Protein AF-A0A920KM04-F1 (afdb_monomer)

pLDDT: mean 94.31, std 10.24, range [40.34, 98.38]

Secondary structure (DSSP, 8-state):
-----PPP---S---B-TTT--BTTT---HHHHHHHH-TT--HHHHHHHHHHHHHH--HHHHHHHHHHHHHHHHHSS-HHHHHHHT-

Sequence (87 aa):
MLMEKIISPCISICKTDPSTGYCYGCARTSEEKAIWKDENTTNEWKINNISELKNRLSGWQLSSFEESYDFKIKNGISLAKHKMMNK

Radius of gyration: 13.14 Å; Cα contacts (8 Å, |Δi|>4): 83; chains: 1; bounding box: 32×34×36 Å

Solvent-accessible surface area (backbone atoms only — not comparable to full-atom values): 5124 Å² total; per-residue (Å²): 130,86,77,76,78,83,76,74,69,71,30,82,48,87,49,67,39,88,88,79,47,27,19,69,35,45,41,47,37,71,64,57,55,49,49,70,68,40,88,84,55,52,70,67,58,54,52,53,48,55,54,50,29,54,72,72,39,55,72,71,48,34,55,53,33,50,56,22,42,55,41,18,72,75,67,77,45,21,47,56,56,52,55,67,76,75,107

Foldseek 3Di:
DPPDDQDDLDQVQADADPVQQAGLQQGDHPVVVVLVPDPPNDPVNSVVSSVVSLVSDDDPSNVQSVVQSVVCVVPVHGPVVVVVVVD

Mean predicted aligned error: 3.37 Å

Structure (mmCIF, N/CA/C/O backbone):
data_AF-A0A920KM04-F1
#
_entry.id   AF-A0A920KM04-F1
#
loop_
_atom_site.group_PDB
_atom_site.id
_atom_site.type_symbol
_atom_site.label_atom_id
_atom_site.label_alt_id
_atom_site.label_comp_id
_atom_site.label_asym_id
_atom_site.label_entity_id
_atom_site.label_seq_id
_atom_site.pdbx_PDB_ins_code
_atom_site.Cartn_x
_atom_site.Cartn_y
_atom_site.Cartn_z
_atom_site.occupancy
_atom_site.B_iso_or_equiv
_atom_site.auth_seq_id
_atom_site.auth_comp_id
_atom_site.auth_asym_id
_atom_site.auth_atom_id
_atom_site.pdbx_PDB_model_num
ATOM 1 N N . MET A 1 1 ? -12.059 8.534 22.590 1.00 40.34 1 MET A N 1
ATOM 2 C CA . MET A 1 1 ? -10.741 8.560 21.920 1.00 40.34 1 MET A CA 1
ATOM 3 C C . MET A 1 1 ? -10.987 8.717 20.434 1.00 40.34 1 MET A C 1
ATOM 5 O O . MET A 1 1 ? -11.755 7.936 19.890 1.00 40.34 1 MET A O 1
ATOM 9 N N . LEU A 1 2 ? -10.430 9.748 19.800 1.00 47.19 2 LEU A N 1
ATOM 10 C CA . LEU A 1 2 ? -10.476 9.876 18.344 1.00 47.19 2 LEU A CA 1
ATOM 11 C C . LEU A 1 2 ? -9.649 8.723 17.763 1.00 47.19 2 LEU A C 1
ATOM 13 O O . LEU A 1 2 ? -8.441 8.682 17.966 1.00 47.19 2 LEU A O 1
ATOM 17 N N . MET A 1 3 ? -10.294 7.758 17.103 1.00 54.03 3 MET A N 1
ATOM 18 C CA . MET A 1 3 ? -9.579 6.814 16.244 1.00 54.03 3 MET A CA 1
ATOM 19 C C . MET A 1 3 ? -8.934 7.641 15.135 1.00 54.03 3 MET A C 1
ATOM 21 O O . MET A 1 3 ? -9.637 8.177 14.277 1.00 54.03 3 MET A O 1
ATOM 25 N N . GLU A 1 4 ? -7.612 7.785 15.172 1.00 71.06 4 GLU A N 1
ATOM 26 C CA . GLU A 1 4 ? -6.880 8.383 14.064 1.00 71.06 4 GLU A CA 1
ATOM 27 C C . GLU A 1 4 ? -7.225 7.623 12.779 1.00 71.06 4 GLU A C 1
ATOM 29 O O . GLU A 1 4 ? -7.227 6.389 12.718 1.00 71.06 4 GLU A O 1
ATOM 34 N N . LYS A 1 5 ? -7.599 8.372 11.743 1.00 84.75 5 LYS A N 1
ATOM 35 C CA . LYS A 1 5 ? -7.978 7.802 10.455 1.00 84.75 5 LYS A CA 1
ATOM 36 C C . LYS A 1 5 ? -6.746 7.152 9.824 1.00 84.75 5 LYS A C 1
ATOM 38 O O . LYS A 1 5 ? -5.808 7.854 9.457 1.00 84.75 5 LYS A O 1
ATOM 43 N N . ILE A 1 6 ? -6.773 5.830 9.639 1.00 94.69 6 ILE A N 1
ATOM 44 C CA . ILE A 1 6 ? -5.680 5.095 8.987 1.00 94.69 6 ILE A CA 1
ATOM 45 C C . ILE A 1 6 ? -5.489 5.611 7.553 1.00 94.69 6 ILE A C 1
ATOM 47 O O . ILE A 1 6 ? -6.402 5.559 6.720 1.00 94.69 6 ILE A O 1
ATOM 51 N N . ILE A 1 7 ? -4.295 6.132 7.265 1.00 96.19 7 ILE A N 1
ATOM 52 C CA . ILE A 1 7 ? -3.957 6.715 5.964 1.00 96.19 7 ILE A CA 1
ATOM 53 C C . ILE A 1 7 ? -3.810 5.605 4.921 1.00 96.19 7 ILE A C 1
ATOM 55 O O . ILE A 1 7 ? -3.227 4.557 5.164 1.00 96.19 7 ILE A O 1
ATOM 59 N N . SER A 1 8 ? -4.346 5.826 3.718 1.00 96.81 8 SER A N 1
ATOM 60 C CA . SER A 1 8 ? -4.225 4.840 2.640 1.00 96.81 8 SER A CA 1
ATOM 61 C C . SER A 1 8 ? -2.766 4.665 2.190 1.00 96.81 8 SER A C 1
ATOM 63 O O . SER A 1 8 ? -2.147 5.681 1.847 1.00 96.81 8 SER A O 1
ATOM 65 N N . PRO A 1 9 ? -2.261 3.424 2.020 1.00 97.44 9 PRO A N 1
ATOM 66 C CA . PRO A 1 9 ? -0.897 3.146 1.553 1.00 97.44 9 PRO A CA 1
ATOM 67 C C . PRO A 1 9 ? -0.687 3.443 0.057 1.00 97.44 9 PRO A C 1
ATOM 69 O O . PRO A 1 9 ? 0.370 3.183 -0.503 1.00 97.44 9 PRO A O 1
ATOM 72 N N . CYS A 1 10 ? -1.679 3.988 -0.657 1.00 97.81 10 CYS A N 1
ATOM 73 C CA . CYS A 1 10 ? -1.473 4.412 -2.043 1.00 97.81 10 CYS A CA 1
ATOM 74 C C . CYS A 1 10 ? -0.471 5.577 -2.133 1.00 97.81 10 CYS A C 1
ATOM 76 O O . CYS A 1 10 ? -0.769 6.672 -1.643 1.00 97.81 10 CYS A O 1
ATOM 78 N N . ILE A 1 11 ? 0.645 5.377 -2.836 1.00 97.69 11 ILE A N 1
ATOM 79 C CA . ILE A 1 11 ? 1.682 6.399 -3.066 1.00 97.69 11 ILE A CA 1
ATOM 80 C C . ILE A 1 11 ? 1.561 7.121 -4.424 1.00 97.69 11 ILE A C 1
ATOM 82 O O . ILE A 1 11 ? 2.496 7.771 -4.877 1.00 97.69 11 ILE A O 1
ATOM 86 N N . SER A 1 12 ? 0.408 7.012 -5.091 1.00 96.62 12 SER A N 1
ATOM 87 C CA . SER A 1 12 ? 0.143 7.589 -6.428 1.00 96.62 12 SER A CA 1
ATOM 88 C C . SER A 1 12 ? 1.066 7.087 -7.550 1.00 96.62 12 SER A C 1
ATOM 90 O O . SER A 1 12 ? 1.122 7.687 -8.618 1.00 96.62 12 SER A O 1
ATOM 92 N N . ILE A 1 13 ? 1.740 5.956 -7.334 1.00 95.12 13 ILE A N 1
ATOM 93 C CA . ILE A 1 13 ? 2.437 5.176 -8.359 1.00 95.12 13 ILE A CA 1
ATOM 94 C C . ILE A 1 13 ? 1.644 3.880 -8.515 1.00 95.12 13 ILE A C 1
ATOM 96 O O . ILE A 1 13 ? 1.606 3.060 -7.597 1.00 95.12 13 ILE A O 1
ATOM 100 N N . CYS A 1 14 ? 0.942 3.724 -9.638 1.00 94.12 14 CYS A N 1
ATOM 101 C CA . CYS A 1 14 ? 0.030 2.603 -9.849 1.00 94.12 14 CYS A CA 1
ATOM 102 C C . CYS A 1 14 ? 0.352 1.877 -11.151 1.00 94.12 14 CYS A C 1
ATOM 104 O O . CYS A 1 14 ? -0.011 2.324 -12.235 1.00 94.12 14 CYS A O 1
ATOM 106 N N . LYS A 1 15 ? 1.005 0.727 -11.016 1.00 95.56 15 LYS A N 1
ATOM 107 C CA . LYS A 1 15 ? 1.203 -0.245 -12.087 1.00 95.56 15 LYS A CA 1
ATOM 108 C C . LYS A 1 15 ? 1.129 -1.628 -11.455 1.00 95.56 15 LYS A C 1
ATOM 110 O O . LYS A 1 15 ? 1.768 -1.841 -10.430 1.00 95.56 15 LYS A O 1
ATOM 115 N N . THR A 1 16 ? 0.323 -2.520 -12.013 1.00 96.25 16 THR A N 1
ATOM 116 C CA . THR A 1 16 ? 0.145 -3.877 -11.484 1.00 96.25 16 THR A CA 1
ATOM 117 C C 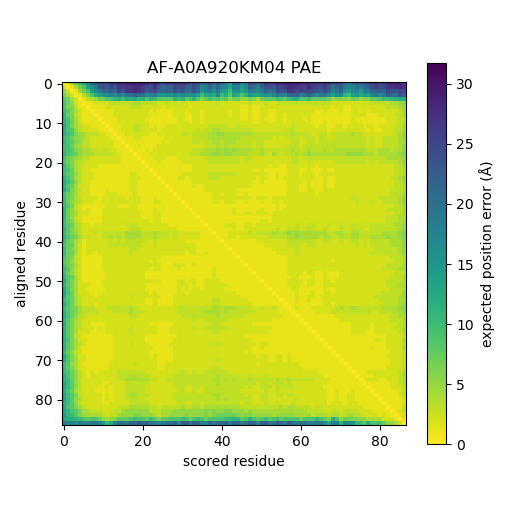. THR A 1 16 ? 1.083 -4.830 -12.210 1.00 96.25 16 THR A C 1
ATOM 119 O O . THR A 1 16 ? 1.194 -4.766 -13.434 1.00 96.25 16 THR A O 1
ATOM 122 N N . ASP A 1 17 ? 1.760 -5.685 -11.456 1.00 95.56 17 ASP A N 1
ATOM 123 C CA . ASP A 1 17 ? 2.504 -6.819 -11.986 1.00 95.56 17 ASP A CA 1
ATOM 124 C C . ASP A 1 17 ? 1.514 -7.910 -12.438 1.00 95.56 17 ASP A C 1
ATOM 126 O O . ASP A 1 17 ? 0.744 -8.401 -11.608 1.00 95.56 17 ASP A O 1
ATOM 130 N N . PRO A 1 18 ? 1.489 -8.298 -13.727 1.00 96.00 18 PRO A N 1
ATOM 131 C CA . PRO A 1 18 ? 0.565 -9.316 -14.223 1.00 96.00 18 PRO A CA 1
ATOM 132 C C . PRO A 1 18 ? 0.857 -10.726 -13.691 1.00 96.00 18 PRO A C 1
ATOM 134 O O . PRO A 1 18 ? -0.026 -11.574 -13.755 1.00 96.00 18 PRO A O 1
ATOM 137 N N . SER A 1 19 ? 2.066 -10.992 -13.186 1.00 96.56 19 SER A N 1
ATOM 138 C CA . SER A 1 19 ? 2.438 -12.314 -12.670 1.00 96.56 19 SER A CA 1
ATOM 139 C C . SER A 1 19 ? 1.958 -12.543 -11.235 1.00 96.56 19 SER A C 1
ATOM 141 O O . SER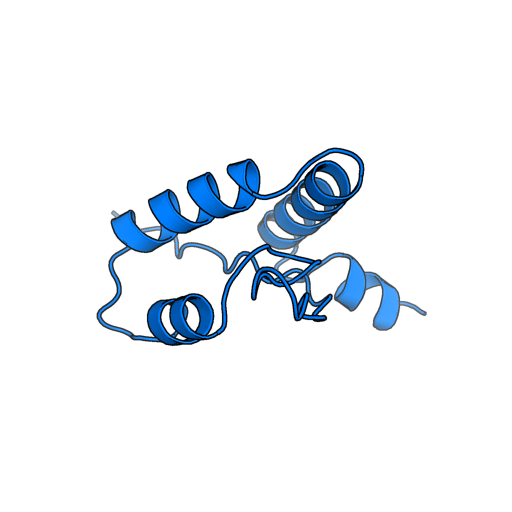 A 1 19 ? 1.473 -13.623 -10.911 1.00 96.56 19 SER A O 1
ATOM 143 N N . THR A 1 20 ? 2.054 -11.517 -10.385 1.00 96.00 20 THR A N 1
ATOM 144 C CA . THR A 1 20 ? 1.707 -11.600 -8.956 1.00 96.00 20 THR A CA 1
ATOM 145 C C . THR A 1 20 ? 0.362 -10.959 -8.618 1.00 96.00 20 THR A C 1
ATOM 147 O O . THR A 1 20 ? -0.212 -11.246 -7.572 1.00 96.00 20 THR A O 1
ATOM 150 N N . GLY A 1 21 ? -0.142 -10.060 -9.468 1.00 96.88 21 GLY A N 1
ATOM 151 C CA . GLY A 1 21 ? -1.322 -9.242 -9.184 1.00 96.88 21 GLY A CA 1
ATOM 152 C C . GLY A 1 21 ? -1.058 -8.063 -8.238 1.00 96.88 21 GLY A C 1
ATOM 153 O O . GLY A 1 21 ? -1.981 -7.303 -7.931 1.00 96.88 21 GLY A O 1
ATOM 154 N N . TYR A 1 22 ? 0.186 -7.858 -7.791 1.00 98.06 22 TYR A N 1
ATOM 155 C CA . TYR A 1 22 ? 0.538 -6.787 -6.861 1.00 98.06 22 TYR A CA 1
ATOM 156 C C . TYR A 1 22 ? 0.843 -5.471 -7.572 1.00 98.06 22 TYR A C 1
ATOM 158 O O . TYR A 1 22 ? 1.465 -5.411 -8.632 1.00 98.06 22 TYR A O 1
ATOM 166 N N . CYS A 1 23 ? 0.431 -4.362 -6.963 1.00 98.12 23 CYS A N 1
ATOM 167 C CA . CYS A 1 23 ? 0.833 -3.037 -7.420 1.00 98.12 23 CYS A CA 1
ATOM 168 C C . CYS A 1 23 ? 2.314 -2.770 -7.102 1.00 98.12 23 CYS A C 1
ATOM 170 O O . CYS A 1 23 ? 2.682 -2.754 -5.934 1.00 98.12 23 CYS A O 1
ATOM 172 N N . TYR 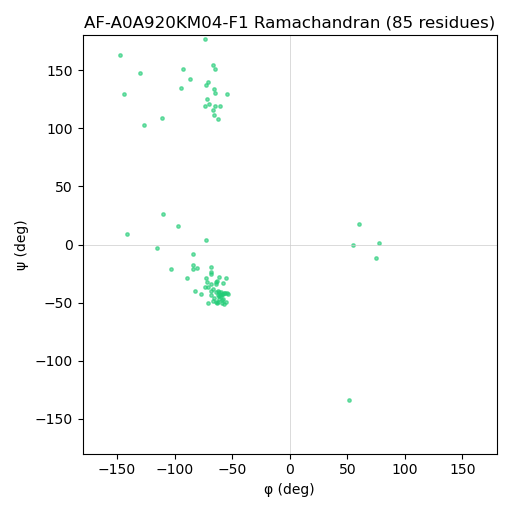A 1 24 ? 3.139 -2.420 -8.090 1.00 96.31 24 TYR A N 1
ATOM 173 C CA . TYR A 1 24 ? 4.556 -2.084 -7.887 1.00 96.31 24 TYR A CA 1
ATOM 174 C C . TYR A 1 24 ? 4.797 -0.967 -6.863 1.00 96.31 24 TYR A C 1
ATOM 176 O O . TYR A 1 24 ? 5.856 -0.933 -6.246 1.00 96.31 24 TYR A O 1
ATOM 184 N N . GLY A 1 25 ? 3.840 -0.045 -6.701 1.00 97.19 25 GLY A N 1
ATOM 185 C CA . GLY A 1 25 ? 3.980 1.089 -5.787 1.00 97.19 25 GLY A CA 1
ATOM 186 C C . GLY A 1 25 ? 3.511 0.827 -4.356 1.00 97.19 25 GLY A C 1
ATOM 187 O O . GLY A 1 25 ? 3.997 1.474 -3.445 1.00 97.19 25 GLY A O 1
ATOM 188 N N . CYS A 1 26 ? 2.547 -0.068 -4.128 1.00 98.00 26 CYS A N 1
ATOM 189 C CA . CYS A 1 26 ? 1.989 -0.271 -2.778 1.00 98.00 26 CYS A CA 1
ATOM 190 C C . CYS A 1 26 ? 1.685 -1.728 -2.436 1.00 98.00 26 CYS A C 1
ATOM 192 O O . CYS A 1 26 ? 0.977 -1.967 -1.471 1.00 98.00 26 CYS A O 1
ATOM 194 N N . ALA A 1 27 ? 2.113 -2.676 -3.268 1.00 98.31 27 ALA A N 1
ATOM 195 C CA . ALA A 1 27 ? 1.863 -4.117 -3.191 1.00 98.31 27 ALA A CA 1
ATOM 196 C C . ALA A 1 27 ? 0.395 -4.582 -3.130 1.00 98.31 27 ALA A C 1
ATOM 198 O O . ALA A 1 27 ? 0.146 -5.784 -3.101 1.00 98.31 27 ALA A O 1
ATOM 199 N N . ARG A 1 28 ? -0.588 -3.668 -3.143 1.00 98.38 28 ARG A N 1
ATOM 200 C CA . ARG A 1 28 ? -2.001 -4.056 -3.058 1.00 98.38 28 ARG A CA 1
ATOM 201 C C . ARG A 1 28 ? -2.494 -4.726 -4.327 1.00 98.38 28 ARG A C 1
ATOM 203 O 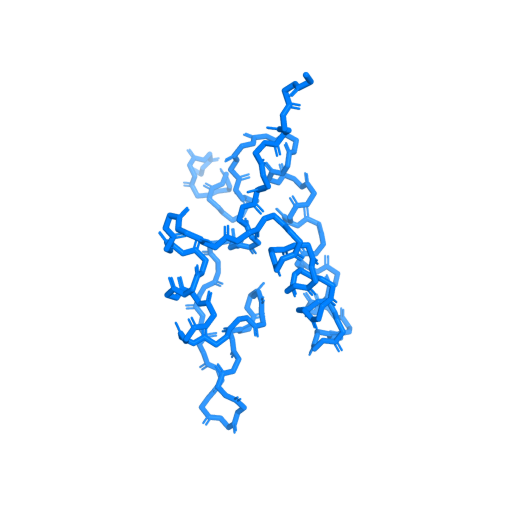O . ARG A 1 28 ? -2.227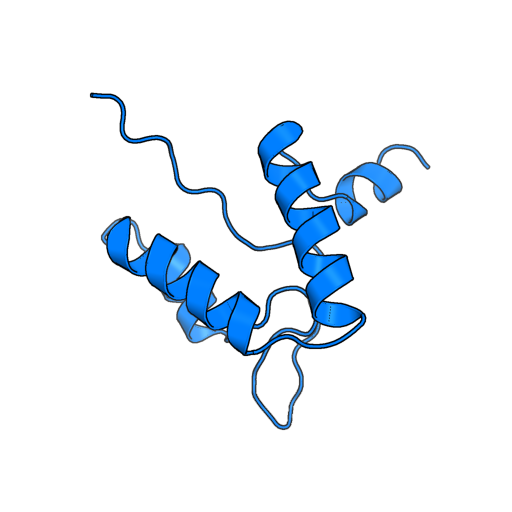 -4.215 -5.424 1.00 98.38 28 ARG A O 1
ATOM 210 N N . THR A 1 29 ? -3.307 -5.760 -4.157 1.00 98.31 29 THR A N 1
ATOM 211 C CA . THR A 1 29 ? -4.150 -6.323 -5.214 1.00 98.31 29 THR A CA 1
ATOM 212 C C . THR A 1 29 ? -5.336 -5.399 -5.523 1.00 98.31 29 THR A C 1
ATOM 214 O O . THR A 1 29 ? -5.509 -4.332 -4.918 1.00 98.31 29 THR A O 1
ATOM 217 N N . SER A 1 30 ? -6.154 -5.760 -6.511 1.00 96.94 30 SER A N 1
ATOM 218 C CA . SER A 1 30 ? -7.383 -5.021 -6.831 1.00 96.94 30 SER A CA 1
ATOM 219 C C . SER A 1 30 ? -8.458 -5.206 -5.756 1.00 96.94 30 SER A C 1
ATOM 221 O O . SER A 1 30 ? -9.140 -4.246 -5.399 1.00 96.94 30 SER A O 1
ATOM 223 N N . GLU A 1 31 ? -8.545 -6.401 -5.185 1.00 98.00 31 GLU A N 1
ATOM 224 C CA . GLU A 1 31 ? -9.490 -6.788 -4.138 1.00 98.00 31 GLU A CA 1
ATOM 225 C C . GLU A 1 31 ? -9.196 -6.008 -2.854 1.00 98.00 31 GLU A C 1
ATOM 227 O O . GLU A 1 31 ? -10.084 -5.374 -2.293 1.00 98.00 31 GLU A O 1
ATOM 232 N N . GLU A 1 32 ? -7.928 -5.917 -2.448 1.00 98.38 32 GLU A N 1
ATOM 233 C CA . GLU A 1 32 ? -7.523 -5.127 -1.279 1.00 98.38 32 GLU A CA 1
ATOM 234 C C . GLU A 1 32 ? -7.800 -3.629 -1.465 1.00 98.38 32 GLU A C 1
ATOM 236 O O . GLU A 1 32 ? -8.098 -2.917 -0.505 1.00 98.38 32 GLU A O 1
ATOM 241 N N . LYS A 1 33 ? -7.733 -3.112 -2.702 1.00 97.69 33 LYS A N 1
ATOM 242 C CA . LYS A 1 33 ? -8.141 -1.726 -2.995 1.00 97.69 33 LYS A CA 1
ATOM 243 C C . LYS A 1 33 ? -9.648 -1.535 -2.837 1.00 97.69 33 LYS A C 1
ATOM 245 O O . LYS A 1 33 ? -10.045 -0.433 -2.455 1.00 97.69 33 LYS A O 1
ATOM 250 N N . ALA A 1 34 ? -10.458 -2.545 -3.153 1.00 97.88 34 ALA A N 1
ATOM 251 C CA . ALA A 1 34 ? -11.902 -2.516 -2.947 1.00 97.88 34 ALA A CA 1
ATOM 252 C C . ALA A 1 34 ? -12.237 -2.596 -1.451 1.00 97.88 34 ALA A C 1
ATOM 254 O O . ALA A 1 34 ? -12.899 -1.693 -0.947 1.00 97.88 34 ALA A O 1
ATOM 255 N N . ILE A 1 35 ? -11.663 -3.567 -0.729 1.00 98.12 35 ILE A N 1
ATOM 256 C CA . ILE A 1 35 ? -11.836 -3.724 0.725 1.00 98.12 35 ILE A CA 1
ATOM 257 C C . ILE A 1 35 ? -11.420 -2.443 1.458 1.00 98.12 35 ILE A C 1
ATOM 259 O O . ILE A 1 35 ? -12.137 -1.959 2.324 1.00 98.12 35 ILE A O 1
ATOM 263 N N . TRP A 1 36 ? -10.314 -1.801 1.068 1.00 97.50 36 TRP A N 1
ATOM 264 C CA . TRP A 1 36 ? -9.890 -0.539 1.688 1.00 97.50 36 TRP A CA 1
ATOM 265 C C . TRP A 1 36 ? -10.942 0.584 1.600 1.00 97.50 36 TRP A C 1
ATOM 267 O O . TRP A 1 36 ? -10.987 1.449 2.478 1.00 97.50 36 TRP A O 1
ATOM 277 N N . LYS A 1 37 ? -11.726 0.622 0.512 1.00 95.88 37 LYS A N 1
ATOM 278 C CA . LYS A 1 37 ? -12.755 1.646 0.264 1.00 95.88 37 LYS A CA 1
ATOM 279 C C . LYS A 1 37 ? -14.087 1.329 0.939 1.00 95.88 37 LYS A C 1
ATOM 281 O O . LYS A 1 37 ? -14.898 2.242 1.053 1.00 95.88 37 LYS A O 1
ATOM 286 N N . ASP A 1 38 ? -14.301 0.083 1.342 1.00 96.94 38 ASP A N 1
ATOM 287 C CA . ASP A 1 38 ? -15.497 -0.325 2.068 1.00 96.94 38 ASP A CA 1
ATOM 288 C C . ASP A 1 38 ? -15.528 0.363 3.443 1.00 96.94 38 ASP A C 1
ATOM 290 O O . ASP A 1 38 ? -14.537 0.397 4.183 1.00 96.94 38 ASP A O 1
ATOM 294 N N . GLU A 1 39 ? -16.670 0.969 3.756 1.00 94.56 39 GLU A N 1
ATOM 295 C CA . GLU A 1 39 ? -16.917 1.690 5.003 1.00 94.56 39 GLU A CA 1
ATOM 296 C C . GLU A 1 39 ? -16.969 0.763 6.222 1.00 94.56 39 GLU A C 1
ATOM 298 O O . GLU A 1 39 ? -16.646 1.194 7.329 1.00 94.56 39 GLU A O 1
ATOM 303 N N . ASN A 1 40 ? -17.283 -0.518 6.008 1.00 96.44 40 ASN A N 1
ATOM 304 C CA . ASN A 1 40 ? -17.343 -1.541 7.047 1.00 96.44 40 ASN A CA 1
ATOM 305 C C . ASN A 1 40 ? -15.967 -2.148 7.362 1.00 96.44 40 ASN A C 1
ATOM 307 O O . ASN A 1 40 ? -15.823 -2.902 8.325 1.00 96.44 40 ASN A O 1
ATOM 311 N N . THR A 1 41 ? -14.934 -1.822 6.579 1.00 96.75 41 THR A N 1
ATOM 312 C CA . THR A 1 41 ? -13.585 -2.353 6.796 1.00 96.75 41 THR A CA 1
ATOM 313 C C . THR A 1 41 ? -12.957 -1.779 8.059 1.00 96.75 41 THR A C 1
ATOM 315 O O . THR A 1 41 ? -12.710 -0.570 8.177 1.00 96.75 41 THR A O 1
ATOM 318 N N . THR A 1 42 ? -12.615 -2.684 8.977 1.00 96.44 42 THR A N 1
ATOM 319 C CA . THR A 1 42 ? -12.069 -2.359 10.295 1.00 96.44 42 THR A CA 1
ATOM 320 C C . THR A 1 42 ? -10.679 -1.728 10.214 1.00 96.44 42 THR A C 1
ATOM 322 O O . THR A 1 42 ? -9.902 -1.941 9.278 1.00 96.44 42 THR A O 1
ATOM 325 N N . ASN A 1 43 ? -10.329 -0.948 11.239 1.00 95.94 43 ASN A N 1
ATOM 326 C CA . ASN A 1 43 ? -8.976 -0.404 11.362 1.00 95.94 43 ASN A CA 1
ATOM 327 C C . ASN A 1 43 ? -7.927 -1.506 11.550 1.00 95.94 43 ASN A C 1
ATOM 329 O O . ASN A 1 43 ? -6.827 -1.376 11.023 1.00 95.94 43 ASN A O 1
ATOM 333 N N . GLU A 1 44 ? -8.274 -2.591 12.243 1.00 96.69 44 GLU A N 1
ATOM 334 C CA . GLU A 1 44 ? -7.401 -3.754 12.410 1.00 96.69 44 GLU A CA 1
ATOM 335 C C . GLU A 1 44 ? -7.022 -4.366 11.058 1.00 96.69 44 GLU A C 1
ATOM 337 O O . GLU A 1 44 ? -5.838 -4.538 10.773 1.00 96.69 44 GLU A O 1
ATOM 342 N N . TRP A 1 45 ? -8.003 -4.582 10.172 1.00 97.81 45 TRP A N 1
ATOM 343 C CA . TRP A 1 45 ? -7.728 -5.070 8.821 1.00 97.81 45 TRP A CA 1
ATOM 344 C C . TRP A 1 45 ? -6.795 -4.121 8.061 1.00 97.81 45 TRP A C 1
ATOM 346 O O . TRP A 1 45 ? -5.847 -4.567 7.423 1.00 97.81 45 TRP A O 1
ATOM 356 N N . LYS A 1 46 ? -7.010 -2.801 8.163 1.00 97.88 46 LYS A N 1
ATOM 357 C CA . LYS A 1 46 ? -6.168 -1.795 7.488 1.00 97.88 46 LYS A CA 1
ATOM 358 C C . LYS A 1 46 ? -4.724 -1.812 7.993 1.00 97.88 46 LYS A C 1
ATOM 360 O O . LYS A 1 46 ? -3.805 -1.689 7.185 1.00 97.88 46 LYS A O 1
ATOM 365 N N . ILE A 1 47 ? -4.523 -1.967 9.302 1.00 97.19 47 ILE A N 1
ATOM 366 C CA . ILE A 1 47 ? -3.195 -2.05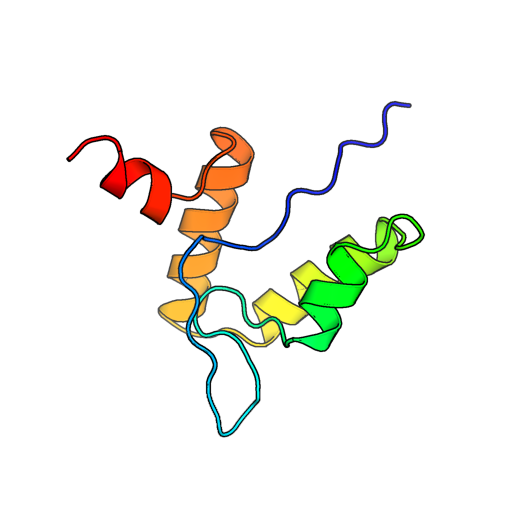3 9.926 1.00 97.19 47 ILE A CA 1
ATOM 367 C C . ILE A 1 47 ? -2.483 -3.337 9.484 1.00 97.19 47 ILE A C 1
ATOM 369 O O . ILE A 1 47 ? -1.345 -3.271 9.015 1.00 97.19 47 ILE A O 1
ATOM 373 N N . ASN A 1 48 ? -3.172 -4.478 9.557 1.00 98.12 48 ASN A N 1
ATOM 374 C CA . ASN A 1 48 ? -2.629 -5.769 9.134 1.00 98.12 48 ASN A CA 1
ATOM 375 C C . ASN A 1 48 ? -2.293 -5.763 7.641 1.00 98.12 48 ASN A C 1
ATOM 377 O O . ASN A 1 48 ? -1.193 -6.155 7.260 1.00 98.12 48 ASN A O 1
ATOM 381 N N . ASN A 1 49 ? -3.177 -5.206 6.807 1.00 98.25 49 ASN A N 1
ATOM 382 C CA . ASN A 1 49 ? -2.920 -5.050 5.384 1.00 98.25 49 ASN A CA 1
ATOM 383 C C . ASN A 1 49 ? -1.638 -4.242 5.152 1.00 98.25 49 ASN A C 1
ATOM 385 O O . ASN A 1 49 ? -0.748 -4.737 4.480 1.00 98.25 49 ASN A O 1
ATOM 389 N N . ILE A 1 50 ? -1.470 -3.060 5.763 1.00 98.12 50 ILE A N 1
ATOM 390 C CA . ILE A 1 50 ? -0.229 -2.272 5.616 1.00 98.12 50 ILE A CA 1
ATOM 391 C C . ILE A 1 50 ? 1.021 -3.090 5.983 1.00 98.12 50 ILE A C 1
ATOM 393 O O . ILE A 1 50 ? 2.024 -3.000 5.272 1.00 98.12 50 ILE A O 1
ATOM 397 N N . SER A 1 51 ? 0.970 -3.884 7.057 1.00 98.00 51 SER A N 1
ATOM 398 C CA . SER A 1 51 ? 2.082 -4.757 7.456 1.00 98.00 51 SER A CA 1
ATOM 399 C C . SER A 1 51 ? 2.404 -5.801 6.380 1.00 98.00 51 SER A C 1
ATOM 401 O O . SER A 1 51 ? 3.557 -5.931 5.968 1.00 98.00 51 SER A O 1
ATOM 403 N N . GLU A 1 52 ? 1.388 -6.477 5.841 1.00 98.25 52 GLU A N 1
ATOM 404 C CA . GLU A 1 52 ? 1.564 -7.442 4.753 1.00 98.25 52 GLU A CA 1
ATOM 405 C C . GLU A 1 52 ? 2.137 -6.804 3.486 1.00 98.25 52 GLU A C 1
ATOM 407 O O . GLU A 1 52 ? 3.019 -7.381 2.852 1.00 98.25 52 GLU A O 1
ATOM 412 N N . LEU A 1 53 ? 1.678 -5.603 3.120 1.00 98.19 53 LEU A N 1
ATOM 413 C CA . LEU A 1 53 ? 2.183 -4.890 1.946 1.00 98.19 53 LEU A CA 1
ATOM 414 C C . LEU A 1 53 ? 3.684 -4.627 2.052 1.00 98.19 53 LEU A C 1
ATOM 416 O O . LEU A 1 53 ? 4.396 -4.816 1.070 1.00 98.19 53 LEU A O 1
ATOM 420 N N . LYS A 1 54 ? 4.174 -4.247 3.239 1.00 97.69 54 LYS A N 1
ATOM 421 C CA . LYS A 1 54 ? 5.612 -4.070 3.479 1.00 97.69 54 LYS A CA 1
ATOM 422 C C . LYS A 1 54 ? 6.385 -5.376 3.297 1.00 97.69 54 LYS A C 1
ATOM 424 O O . LYS A 1 54 ? 7.436 -5.355 2.673 1.00 97.69 54 LYS A O 1
ATOM 429 N N . ASN A 1 55 ? 5.836 -6.504 3.750 1.00 97.75 55 ASN A N 1
ATOM 430 C CA . ASN A 1 55 ? 6.469 -7.820 3.595 1.00 97.75 55 ASN A CA 1
ATOM 431 C C . ASN A 1 55 ? 6.509 -8.313 2.137 1.00 97.75 55 ASN A C 1
ATOM 433 O O . ASN A 1 55 ? 7.365 -9.120 1.784 1.00 97.75 55 ASN A O 1
ATOM 437 N N . ARG A 1 56 ? 5.589 -7.845 1.281 1.00 97.62 56 ARG A N 1
ATOM 438 C CA . ARG A 1 56 ? 5.562 -8.169 -0.160 1.00 97.62 56 ARG A CA 1
ATOM 439 C C . ARG A 1 56 ? 6.551 -7.335 -0.979 1.00 97.62 56 ARG A C 1
ATOM 441 O O . ARG A 1 56 ? 6.875 -7.708 -2.104 1.00 97.62 56 ARG A O 1
ATOM 448 N N . LEU A 1 57 ? 6.995 -6.195 -0.453 1.00 96.94 57 LEU A N 1
ATOM 449 C CA . LEU A 1 57 ? 7.969 -5.321 -1.102 1.00 96.94 57 LEU A CA 1
ATOM 450 C C . LEU A 1 57 ? 9.387 -5.674 -0.647 1.00 96.94 57 LEU A C 1
ATOM 452 O O . LEU A 1 57 ? 9.612 -6.115 0.475 1.00 96.94 57 LEU A O 1
ATOM 456 N N . SER A 1 58 ? 10.371 -5.438 -1.510 1.00 96.00 58 SER A N 1
ATOM 457 C CA . SER A 1 58 ? 11.780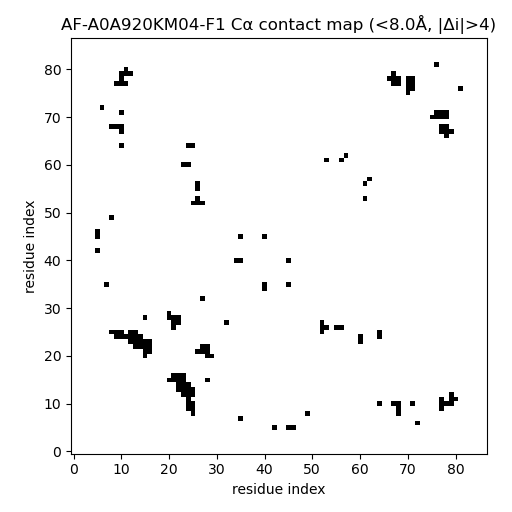 -5.638 -1.167 1.00 96.00 58 SER A CA 1
ATOM 458 C C . SER A 1 58 ? 12.685 -4.637 -1.880 1.00 96.00 58 SER A C 1
ATOM 460 O O . SER A 1 58 ? 12.277 -3.968 -2.837 1.00 96.00 58 SER A O 1
ATOM 462 N N . GLY A 1 59 ? 13.916 -4.503 -1.380 1.00 97.25 59 GLY A N 1
ATOM 463 C CA . GLY A 1 59 ? 14.933 -3.620 -1.948 1.00 97.25 59 GLY A CA 1
ATOM 464 C C . GLY A 1 59 ? 14.424 -2.191 -2.158 1.00 97.25 59 GLY A C 1
ATOM 465 O O . GLY A 1 59 ? 13.751 -1.618 -1.301 1.00 97.25 59 GLY A O 1
ATOM 466 N N . TRP A 1 60 ? 14.711 -1.630 -3.336 1.00 97.06 60 TRP A N 1
ATOM 467 C CA . TRP A 1 60 ? 14.343 -0.252 -3.671 1.00 97.06 60 TRP A CA 1
ATOM 468 C C . TRP A 1 60 ? 12.830 -0.001 -3.651 1.00 97.06 60 TRP A C 1
ATOM 470 O O . TRP A 1 60 ? 12.414 1.130 -3.397 1.00 97.06 60 TRP A O 1
ATOM 480 N N . GLN A 1 61 ? 12.000 -1.021 -3.901 1.00 95.88 61 GLN A N 1
ATOM 481 C CA . GLN A 1 61 ? 10.546 -0.862 -3.891 1.00 95.88 61 GLN A CA 1
ATOM 482 C C . GLN A 1 61 ? 10.034 -0.600 -2.477 1.00 95.88 61 GLN A C 1
ATOM 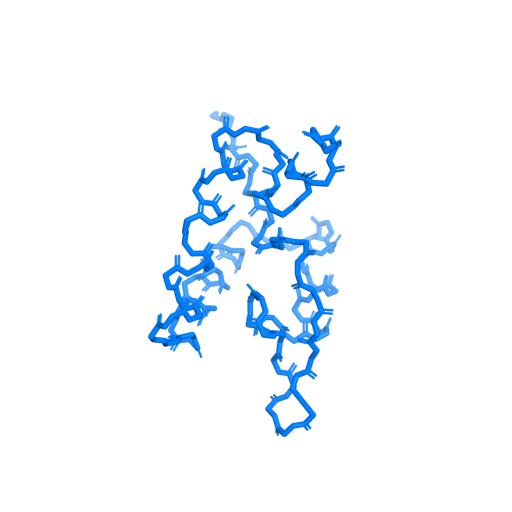484 O O . GLN A 1 61 ? 9.213 0.296 -2.288 1.00 95.88 61 GLN A O 1
ATOM 489 N N . LEU A 1 62 ? 10.547 -1.349 -1.493 1.00 98.00 62 LEU A N 1
ATOM 490 C CA . LEU A 1 62 ? 10.207 -1.150 -0.087 1.00 98.00 62 LEU A CA 1
ATOM 491 C C . LEU A 1 62 ? 10.668 0.232 0.379 1.00 98.00 62 LEU A C 1
ATOM 493 O O . LEU A 1 62 ? 9.846 1.003 0.863 1.00 98.00 62 LEU A O 1
ATOM 497 N N . SER A 1 63 ? 11.931 0.592 0.132 1.00 98.00 63 SER A N 1
ATOM 498 C CA . SER A 1 63 ? 12.461 1.907 0.521 1.00 98.00 63 SER A CA 1
ATOM 499 C C . SER A 1 63 ? 11.673 3.065 -0.105 1.00 98.00 63 SER A C 1
ATOM 501 O O . SER A 1 63 ? 11.330 4.022 0.584 1.00 98.00 63 SER A O 1
ATOM 503 N N . SER A 1 64 ? 11.318 2.960 -1.392 1.00 97.44 64 SER A N 1
ATOM 504 C CA . SER A 1 64 ? 10.526 3.988 -2.088 1.00 97.44 64 SER A CA 1
ATOM 505 C C . SER A 1 64 ? 9.099 4.093 -1.545 1.00 97.44 64 SER A C 1
ATOM 507 O O . SER A 1 64 ? 8.536 5.188 -1.457 1.00 97.44 64 SER A O 1
ATOM 509 N N . PHE A 1 65 ? 8.492 2.952 -1.206 1.00 98.31 65 PHE A N 1
ATOM 510 C CA . PHE A 1 65 ? 7.175 2.915 -0.587 1.00 98.31 65 PHE A CA 1
ATOM 511 C C . PHE A 1 65 ? 7.196 3.582 0.786 1.00 98.31 65 PHE A C 1
ATOM 513 O O . PHE A 1 65 ? 6.356 4.444 1.031 1.00 98.31 65 PHE A O 1
ATOM 520 N N . GLU A 1 66 ? 8.151 3.226 1.645 1.00 98.25 66 GLU A N 1
ATOM 521 C CA . GLU A 1 66 ? 8.262 3.773 2.999 1.00 98.25 66 GLU A CA 1
ATOM 522 C C . GLU A 1 66 ? 8.505 5.281 2.976 1.00 98.25 66 GLU A C 1
ATOM 524 O O . GLU A 1 66 ? 7.715 6.017 3.561 1.00 98.25 66 GLU A O 1
ATOM 529 N N . GLU A 1 67 ? 9.477 5.761 2.192 1.00 98.25 67 GLU A N 1
ATOM 530 C CA . GLU A 1 67 ? 9.733 7.199 2.037 1.00 98.25 67 GLU A CA 1
ATOM 531 C C . GLU A 1 67 ? 8.468 7.948 1.590 1.00 98.25 67 GLU A C 1
ATOM 533 O O . GLU A 1 67 ? 8.073 8.959 2.179 1.00 98.25 67 GLU A O 1
ATOM 538 N N . SER A 1 68 ? 7.785 7.450 0.551 1.00 98.25 68 SER A N 1
ATOM 539 C CA . SER A 1 68 ? 6.594 8.129 0.046 1.00 98.25 68 SER A CA 1
ATOM 540 C C . SER A 1 68 ? 5.385 7.995 0.974 1.00 98.25 68 SER A C 1
ATOM 542 O O . SER A 1 68 ? 4.504 8.862 0.919 1.00 98.25 68 SER A O 1
ATOM 544 N N . TYR A 1 69 ? 5.276 6.917 1.748 1.00 98.12 69 TYR A N 1
ATOM 545 C CA . TYR A 1 69 ? 4.170 6.704 2.673 1.00 98.12 69 TYR A CA 1
ATOM 546 C C . TYR A 1 69 ? 4.350 7.550 3.935 1.00 98.12 69 TYR A C 1
ATOM 548 O O . TYR A 1 69 ? 3.412 8.253 4.310 1.00 98.12 69 TYR A O 1
ATOM 556 N N . ASP A 1 70 ? 5.559 7.618 4.489 1.00 97.94 70 ASP A N 1
ATOM 557 C CA . ASP A 1 70 ? 5.909 8.508 5.601 1.00 97.94 70 ASP A CA 1
ATOM 558 C C . ASP A 1 70 ? 5.720 9.976 5.209 1.00 97.94 70 ASP A C 1
ATOM 560 O O . ASP A 1 70 ? 5.086 10.755 5.930 1.00 97.94 70 ASP A O 1
ATOM 564 N N . PHE A 1 71 ? 6.167 10.350 4.003 1.00 97.81 71 PHE A N 1
ATOM 565 C CA . PHE A 1 71 ? 5.901 11.676 3.453 1.00 97.81 71 PHE A CA 1
ATOM 566 C C . PHE A 1 71 ? 4.394 11.958 3.378 1.00 97.81 71 PHE A C 1
ATOM 568 O O . PHE A 1 71 ? 3.956 13.057 3.717 1.00 97.81 71 PHE A O 1
ATOM 575 N N . LYS A 1 72 ? 3.581 10.978 2.968 1.00 97.62 72 LYS A N 1
ATOM 576 C CA . LYS A 1 72 ? 2.123 11.129 2.887 1.00 97.62 72 LYS A CA 1
ATOM 577 C C . LYS A 1 72 ? 1.466 11.256 4.253 1.00 97.62 72 LYS A C 1
ATOM 579 O O . LYS A 1 72 ? 0.547 12.058 4.383 1.00 97.62 72 LYS A O 1
ATOM 584 N N . ILE A 1 73 ? 1.912 10.494 5.246 1.00 96.19 73 ILE A N 1
ATOM 585 C CA . ILE A 1 73 ? 1.419 10.603 6.622 1.00 96.19 73 ILE A CA 1
ATOM 586 C C . ILE A 1 73 ? 1.676 12.020 7.146 1.00 96.19 73 ILE A C 1
ATOM 588 O O . ILE A 1 73 ? 0.773 12.641 7.696 1.00 96.19 73 ILE A O 1
ATOM 592 N N . LYS A 1 74 ? 2.871 12.566 6.892 1.00 96.19 74 LYS A N 1
ATOM 593 C CA . LYS A 1 74 ? 3.259 13.906 7.349 1.00 96.19 74 LYS A CA 1
ATOM 594 C C . LYS A 1 74 ? 2.589 15.051 6.578 1.00 96.19 74 LYS A C 1
ATOM 596 O O . LYS A 1 74 ? 2.286 16.078 7.173 1.00 96.19 74 LYS A O 1
ATOM 601 N N . ASN A 1 75 ? 2.380 14.901 5.267 1.00 95.75 75 ASN A N 1
ATOM 602 C CA . ASN A 1 75 ? 1.981 16.007 4.380 1.00 95.75 75 ASN A CA 1
ATOM 603 C C . ASN A 1 75 ? 0.579 15.852 3.760 1.00 95.75 75 ASN A C 1
ATOM 605 O O . ASN A 1 75 ? 0.148 16.700 2.983 1.00 95.75 75 ASN A O 1
ATOM 609 N N . GLY A 1 76 ? -0.125 14.748 4.013 1.00 95.06 76 GLY A N 1
ATOM 610 C CA . GLY A 1 76 ? -1.451 14.457 3.451 1.00 95.06 76 GLY A CA 1
ATOM 611 C C . GLY A 1 76 ? -1.466 14.029 1.973 1.00 95.06 76 GLY A C 1
ATOM 612 O O . GLY A 1 76 ? -2.478 13.514 1.492 1.00 95.06 76 GLY A O 1
ATOM 613 N N . ILE A 1 77 ? -0.354 14.174 1.242 1.00 96.44 77 ILE A N 1
ATOM 614 C CA . ILE A 1 77 ? -0.202 13.756 -0.162 1.00 96.44 77 ILE A CA 1
ATOM 615 C C . ILE A 1 77 ? 1.065 12.924 -0.365 1.00 96.44 77 ILE A C 1
ATOM 617 O O . ILE A 1 77 ? 2.074 13.142 0.288 1.00 96.44 77 ILE A O 1
ATOM 621 N N . SER A 1 78 ? 1.032 11.965 -1.293 1.00 97.19 78 SER A N 1
ATOM 622 C CA . SER A 1 78 ? 2.211 11.159 -1.649 1.00 97.19 78 SER A CA 1
ATOM 623 C C . SER A 1 78 ? 3.318 12.002 -2.282 1.00 97.19 78 SER A C 1
ATOM 625 O O . SER A 1 78 ? 3.008 12.929 -3.037 1.00 97.19 78 SER A O 1
ATOM 627 N N . LEU A 1 79 ? 4.574 11.587 -2.106 1.00 97.00 79 LEU A N 1
ATOM 628 C CA . LEU A 1 79 ? 5.751 12.248 -2.675 1.00 97.00 79 LEU A CA 1
ATOM 629 C C . LEU A 1 79 ? 5.652 12.441 -4.197 1.00 97.00 79 LEU A C 1
ATOM 631 O O . LEU A 1 79 ? 5.956 13.520 -4.702 1.00 97.00 79 LEU A O 1
ATOM 635 N N . ALA A 1 80 ? 5.167 11.431 -4.929 1.00 96.06 80 ALA A N 1
ATOM 636 C CA . ALA A 1 80 ? 4.972 11.520 -6.379 1.00 96.06 80 ALA A CA 1
ATOM 637 C C . ALA A 1 80 ? 4.011 12.660 -6.762 1.00 96.06 80 ALA A C 1
ATOM 639 O O . ALA A 1 80 ? 4.354 13.526 -7.563 1.00 96.06 80 ALA A O 1
ATOM 640 N N . LYS A 1 81 ? 2.836 12.708 -6.120 1.00 96.00 81 LYS A N 1
ATOM 641 C CA . LYS A 1 81 ? 1.843 13.774 -6.325 1.00 96.00 81 LYS A CA 1
ATOM 642 C C . LYS A 1 81 ? 2.399 15.153 -5.959 1.00 96.00 81 LYS A C 1
ATOM 644 O O . LYS A 1 81 ? 2.220 16.090 -6.726 1.00 96.00 81 LYS A O 1
ATOM 649 N N . HIS A 1 82 ? 3.115 15.267 -4.841 1.00 97.00 82 HIS A N 1
ATOM 650 C CA . HIS A 1 82 ? 3.770 16.516 -4.445 1.00 97.00 82 HIS A CA 1
ATOM 651 C C . HIS A 1 82 ? 4.757 17.012 -5.515 1.00 97.00 82 HIS A C 1
ATOM 653 O O . HIS A 1 82 ? 4.709 18.175 -5.903 1.00 97.00 82 HIS A O 1
ATOM 659 N N . LYS A 1 83 ? 5.619 16.132 -6.042 1.00 94.94 83 LYS A N 1
ATOM 660 C CA . LYS A 1 83 ? 6.580 16.483 -7.103 1.00 94.94 83 LYS A CA 1
ATOM 661 C C . LYS A 1 83 ? 5.902 16.886 -8.418 1.00 94.94 83 LYS A C 1
ATOM 663 O O . LYS A 1 83 ? 6.446 17.712 -9.135 1.00 94.94 83 LYS A O 1
ATOM 668 N N . MET A 1 84 ? 4.737 16.321 -8.741 1.00 93.44 84 MET A N 1
ATOM 669 C CA . MET A 1 84 ? 3.971 16.704 -9.937 1.00 93.44 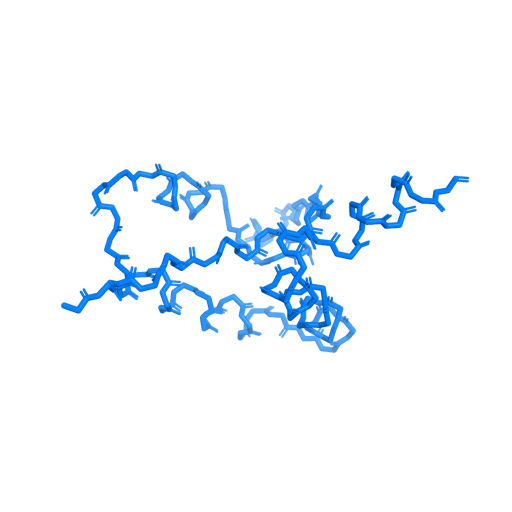84 MET A CA 1
ATOM 670 C C . MET A 1 84 ? 3.324 18.088 -9.818 1.00 93.44 84 MET A C 1
ATOM 672 O O . MET A 1 84 ? 3.160 18.752 -10.830 1.00 93.44 84 MET A O 1
ATOM 676 N N . MET A 1 85 ? 2.934 18.503 -8.610 1.00 92.88 85 MET A N 1
ATOM 677 C CA . MET A 1 85 ? 2.257 19.786 -8.376 1.00 92.88 85 MET A CA 1
ATOM 678 C C . MET A 1 85 ? 3.229 20.968 -8.238 1.00 92.88 85 MET A C 1
ATOM 680 O O . MET A 1 85 ? 2.814 22.103 -8.423 1.00 92.88 85 MET A O 1
ATOM 684 N N . ASN A 1 86 ? 4.496 20.704 -7.905 1.00 89.44 86 ASN A N 1
ATOM 685 C CA . ASN A 1 86 ? 5.547 21.714 -7.711 1.00 89.44 86 ASN A CA 1
ATOM 686 C C . ASN A 1 86 ? 6.609 21.679 -8.827 1.00 89.44 86 ASN A C 1
ATOM 688 O O . ASN A 1 86 ? 7.777 21.984 -8.586 1.00 89.44 86 ASN A O 1
ATOM 692 N N . LYS A 1 87 ? 6.214 21.216 -10.012 1.00 62.19 87 LYS A N 1
ATOM 693 C CA . LYS A 1 87 ? 7.021 21.212 -11.233 1.00 62.19 87 LYS A CA 1
ATOM 694 C C . LYS A 1 87 ? 6.590 22.372 -12.115 1.00 62.19 87 LYS A C 1
ATOM 696 O O . LYS A 1 87 ? 7.492 22.966 -12.736 1.00 62.19 87 LYS A O 1
#